Protein AF-A0A679KBJ7-F1 (afdb_monomer_lite)

Radius of gyration: 19.9 Å; chains: 1; bounding box: 66×48×36 Å

Secondary structure (DSSP, 8-state):
----PPPPPP-------------SHHHHHHHHHHHHHH-GGGHHHHHHHHHHHHHHHS--SS-HHHHHHHHHHHHHTTTT---TTGGG--HHHHHHT-----TTTS-HHHHHHHHHHHHHHHS------TTT---

Sequence (135 aa):
MKLVIRKREPGVPLPVVEELVEAPQSALDEKVRREIASNPEVLVPWFLIASYVRQVHSLWLVSAALYDELAAALTVQWDIVEHRYKNLISLEDLRERGLRLTAREYPGVIRSAAQMLVKLHLGIKIEIDWRLARG

Foldseek 3Di:
DDDDDDDDDDDDPDPPPVPPPPPDQPVVLVVVVVVCVVPVLVLQLVLLLQQLCCPQVVDGLHDPVSLLVSLVSCLVCVVPHDDPCNVQDDNVCSVVSHGPDQNVRRDPVSVVVSQVSCCVRVVDGDDHPVVVSPD

Structure (mmCIF, N/CA/C/O backbone):
data_AF-A0A679KBJ7-F1
#
_entry.id   AF-A0A679KBJ7-F1
#
loop_
_atom_site.group_PDB
_atom_site.id
_atom_site.type_symbol
_atom_site.label_atom_id
_atom_site.label_alt_id
_atom_site.label_comp_id
_atom_site.label_asym_id
_atom_site.label_entity_id
_atom_site.label_seq_id
_atom_site.pdbx_PDB_ins_code
_atom_site.Cartn_x
_atom_site.Cartn_y
_atom_site.Cartn_z
_atom_site.occupancy
_atom_site.B_iso_or_equiv
_atom_site.auth_seq_id
_atom_site.auth_comp_id
_atom_site.auth_asym_id
_atom_site.auth_atom_id
_atom_site.pdbx_PDB_model_num
ATOM 1 N N . MET A 1 1 ? 54.739 27.216 -20.728 1.00 43.28 1 MET A N 1
ATOM 2 C CA . MET A 1 1 ? 53.404 26.623 -20.489 1.00 43.28 1 MET A CA 1
ATOM 3 C C . MET A 1 1 ? 53.611 25.138 -20.197 1.00 43.28 1 MET A C 1
ATOM 5 O O . MET A 1 1 ? 54.146 24.452 -21.055 1.00 43.28 1 MET A O 1
ATOM 9 N N . LYS A 1 2 ? 53.373 24.671 -18.961 1.00 33.62 2 LYS A N 1
ATOM 10 C CA . LYS A 1 2 ? 53.664 23.286 -18.531 1.00 33.62 2 LYS A CA 1
ATOM 11 C C . LYS A 1 2 ? 52.428 22.407 -18.736 1.00 33.62 2 LYS A C 1
ATOM 13 O O . LYS A 1 2 ? 51.383 22.709 -18.170 1.00 33.62 2 LYS A O 1
ATOM 18 N N . LEU A 1 3 ? 52.564 21.329 -19.505 1.00 32.59 3 LEU A N 1
ATOM 19 C CA . LEU A 1 3 ? 51.547 20.286 -19.632 1.00 32.59 3 LEU A CA 1
ATOM 20 C C . LEU A 1 3 ? 51.791 19.239 -18.534 1.00 32.59 3 LEU A C 1
ATOM 22 O O . LEU A 1 3 ? 52.868 18.650 -18.479 1.00 32.59 3 LEU A O 1
ATOM 26 N N . VAL A 1 4 ? 50.818 19.022 -17.649 1.00 41.84 4 VAL A N 1
ATOM 27 C CA . VAL A 1 4 ? 50.859 17.951 -16.641 1.00 41.84 4 VAL A CA 1
ATOM 28 C C . VAL A 1 4 ? 49.813 16.914 -17.030 1.00 41.84 4 VAL A C 1
ATOM 30 O O . VAL A 1 4 ? 48.618 17.171 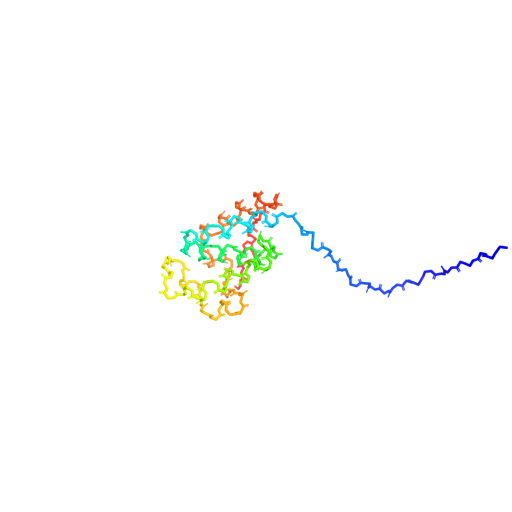-16.925 1.00 41.84 4 VAL A O 1
ATOM 33 N N . ILE A 1 5 ? 50.261 15.746 -17.488 1.00 46.91 5 ILE A N 1
ATOM 34 C CA . ILE A 1 5 ? 49.396 14.601 -17.790 1.00 46.91 5 ILE A CA 1
ATOM 35 C C . ILE A 1 5 ? 49.326 13.738 -16.528 1.00 46.91 5 ILE A C 1
ATOM 37 O O . ILE A 1 5 ? 50.348 13.221 -16.077 1.00 46.91 5 ILE A O 1
ATOM 41 N N . ARG A 1 6 ? 48.134 13.583 -15.939 1.00 41.72 6 ARG A N 1
ATOM 42 C CA . ARG A 1 6 ? 47.903 12.641 -14.833 1.00 41.72 6 ARG A CA 1
ATOM 43 C C . ARG A 1 6 ? 47.386 11.312 -15.387 1.00 41.72 6 ARG A C 1
ATOM 45 O O . ARG A 1 6 ? 46.404 11.280 -16.122 1.00 41.72 6 ARG A O 1
ATOM 52 N N . LYS A 1 7 ? 48.069 10.223 -15.033 1.00 41.62 7 LYS A N 1
ATOM 53 C CA . LYS A 1 7 ? 47.693 8.835 -15.335 1.00 41.62 7 LYS A CA 1
ATOM 54 C C . LYS A 1 7 ? 46.425 8.474 -14.542 1.00 41.62 7 LYS A C 1
ATOM 56 O O . LYS A 1 7 ? 46.370 8.741 -13.347 1.00 41.62 7 LYS A O 1
ATOM 61 N N . ARG A 1 8 ? 45.410 7.900 -15.198 1.00 37.56 8 ARG A N 1
ATOM 62 C CA . ARG A 1 8 ? 44.176 7.400 -14.560 1.00 37.56 8 ARG A CA 1
ATOM 63 C C . ARG A 1 8 ? 44.491 6.056 -13.893 1.00 37.56 8 ARG A C 1
ATOM 65 O O . ARG A 1 8 ? 44.927 5.136 -14.582 1.00 37.56 8 ARG A O 1
ATOM 72 N N . GLU A 1 9 ? 44.321 5.950 -12.580 1.00 44.03 9 GLU A N 1
ATOM 73 C CA . GLU A 1 9 ? 44.421 4.668 -11.870 1.00 44.03 9 GLU A CA 1
ATOM 74 C C . GLU A 1 9 ? 43.174 3.811 -12.164 1.00 44.03 9 GLU A C 1
ATOM 76 O O . GLU A 1 9 ? 42.059 4.343 -12.137 1.00 44.03 9 GLU A O 1
ATOM 81 N N . PRO A 1 10 ? 43.317 2.512 -12.488 1.00 47.34 10 PRO A N 1
ATOM 82 C CA . PRO A 1 10 ? 42.187 1.608 -12.636 1.00 47.34 10 PRO A CA 1
ATOM 83 C C . PRO A 1 10 ? 41.819 1.001 -11.273 1.00 47.34 10 PRO A C 1
ATOM 85 O O . PRO A 1 10 ? 42.693 0.513 -10.563 1.00 47.34 10 PRO A O 1
ATOM 88 N N . GLY A 1 11 ? 40.526 0.955 -10.940 1.00 55.06 11 GLY A N 1
ATOM 89 C CA . GLY A 1 11 ? 40.026 -0.030 -9.971 1.00 55.06 11 GLY A CA 1
ATOM 90 C C . GLY A 1 11 ? 39.634 0.451 -8.574 1.00 55.06 11 GLY A C 1
ATOM 91 O O . GLY A 1 11 ? 39.816 -0.299 -7.622 1.00 55.06 11 GLY A O 1
ATOM 92 N N . VAL A 1 12 ? 39.003 1.617 -8.433 1.00 43.47 12 VAL A N 1
ATOM 93 C CA . VAL A 1 12 ? 38.069 1.807 -7.310 1.00 43.47 12 VAL A CA 1
ATOM 94 C C . VAL A 1 12 ? 36.662 1.754 -7.894 1.00 43.47 12 VAL A C 1
ATOM 96 O O . VAL A 1 12 ? 36.319 2.643 -8.678 1.00 43.47 12 VAL A O 1
ATOM 99 N N . PRO A 1 13 ? 35.842 0.732 -7.580 1.00 44.97 13 PRO A N 1
ATOM 100 C CA . PRO A 1 13 ? 34.416 0.838 -7.812 1.00 44.97 13 PRO A CA 1
ATOM 101 C C . PRO A 1 13 ? 33.941 1.993 -6.935 1.00 44.97 13 PRO A C 1
ATOM 103 O O . PRO A 1 13 ? 33.876 1.882 -5.711 1.00 44.97 13 PRO A O 1
ATOM 106 N N . LEU A 1 14 ? 33.661 3.133 -7.560 1.00 44.44 14 LEU A N 1
ATOM 107 C CA . LEU A 1 14 ? 32.736 4.079 -6.961 1.00 44.44 14 LEU A CA 1
ATOM 108 C C . LEU A 1 14 ? 31.439 3.290 -6.741 1.00 44.44 14 LEU A C 1
ATOM 110 O O . LEU A 1 14 ? 31.057 2.546 -7.654 1.00 44.44 14 LEU A O 1
ATOM 114 N N . PRO A 1 15 ? 30.779 3.382 -5.572 1.00 43.53 15 PRO A N 1
ATOM 115 C CA . PRO A 1 15 ? 29.435 2.847 -5.470 1.00 43.53 15 PRO A CA 1
ATOM 116 C C . PRO A 1 15 ? 28.649 3.463 -6.622 1.00 43.53 15 PRO A C 1
ATOM 118 O O . PRO A 1 15 ? 28.651 4.684 -6.803 1.00 43.53 15 PRO A O 1
ATOM 121 N N . VAL A 1 16 ? 28.062 2.599 -7.448 1.00 44.28 16 VAL A N 1
ATOM 122 C CA . VAL A 1 16 ? 27.026 2.995 -8.389 1.00 44.28 16 VAL A CA 1
ATOM 123 C C . VAL A 1 16 ? 25.904 3.496 -7.495 1.00 44.28 16 VAL A C 1
ATOM 125 O O . VAL A 1 16 ? 25.080 2.723 -7.018 1.00 44.28 16 VAL A O 1
ATOM 128 N N . VAL A 1 17 ? 25.933 4.786 -7.169 1.00 46.62 17 VAL A N 1
ATOM 129 C CA . VAL A 1 17 ? 24.723 5.482 -6.767 1.00 46.62 17 VAL A CA 1
ATOM 130 C C . VAL A 1 17 ? 23.969 5.589 -8.076 1.00 46.62 17 VAL A C 1
ATOM 132 O O . VAL A 1 17 ? 24.165 6.510 -8.863 1.00 46.62 17 VAL A O 1
ATOM 135 N N . GLU A 1 18 ? 23.257 4.511 -8.385 1.00 43.59 18 GLU A N 1
ATOM 136 C CA . GLU A 1 18 ? 22.219 4.500 -9.391 1.00 43.59 18 GLU A CA 1
ATOM 137 C C . GLU A 1 18 ? 21.278 5.605 -8.925 1.00 43.59 18 GLU A C 1
ATOM 139 O O . GLU A 1 18 ? 20.619 5.468 -7.894 1.00 43.59 18 GLU A O 1
ATOM 144 N N . GLU A 1 19 ? 21.365 6.773 -9.566 1.00 44.22 19 GLU A N 1
ATOM 145 C CA . GLU A 1 19 ? 20.413 7.852 -9.357 1.00 44.22 19 GLU A CA 1
ATOM 146 C C . GLU A 1 19 ? 19.033 7.217 -9.501 1.00 44.22 19 GLU A C 1
ATOM 148 O O . GLU A 1 19 ? 18.619 6.838 -10.597 1.00 44.22 19 GLU A O 1
ATOM 153 N N . LEU A 1 20 ? 18.344 7.042 -8.372 1.00 47.44 20 LEU A N 1
ATOM 154 C CA . LEU A 1 20 ? 16.916 6.798 -8.357 1.00 47.44 20 LEU A CA 1
ATOM 155 C C . LEU A 1 20 ? 16.326 8.010 -9.067 1.00 47.44 20 LEU A C 1
ATOM 157 O O . LEU A 1 20 ? 16.271 9.100 -8.504 1.00 47.44 20 LEU A O 1
ATOM 161 N N . VAL A 1 21 ? 16.010 7.844 -10.348 1.00 43.94 21 VAL A N 1
ATOM 162 C CA . VAL A 1 21 ? 15.435 8.891 -11.184 1.00 43.94 21 VAL A CA 1
ATOM 163 C C . VAL A 1 21 ? 14.071 9.235 -10.585 1.00 43.94 21 VAL A C 1
ATOM 165 O O . VAL A 1 21 ? 13.064 8.588 -10.873 1.00 43.94 21 VAL A O 1
ATOM 168 N N . GLU A 1 22 ? 14.032 10.216 -9.686 1.00 50.22 22 GLU A N 1
ATOM 169 C CA . GLU A 1 22 ? 12.806 10.672 -9.035 1.00 50.22 22 GLU A CA 1
ATOM 170 C C . GLU A 1 22 ? 11.973 11.530 -10.002 1.00 50.22 22 GLU A C 1
ATOM 172 O O . GLU A 1 22 ? 12.029 12.755 -9.975 1.00 50.22 22 GLU A O 1
ATOM 177 N N . ALA A 1 23 ? 11.198 10.871 -10.875 1.00 47.50 23 ALA A N 1
ATOM 178 C CA . ALA A 1 23 ? 9.863 11.290 -11.348 1.00 47.50 23 ALA A CA 1
ATOM 179 C C . ALA A 1 23 ? 9.292 10.227 -12.313 1.00 47.50 23 ALA A C 1
ATOM 181 O O . ALA A 1 23 ? 9.815 10.063 -13.417 1.00 47.50 23 ALA A O 1
ATOM 182 N N . PRO A 1 24 ? 8.247 9.471 -11.905 1.00 53.69 24 PRO A N 1
ATOM 183 C CA . PRO A 1 24 ? 6.847 9.922 -11.999 1.00 53.69 24 PRO A CA 1
ATOM 184 C C . PRO A 1 24 ? 5.992 9.578 -10.755 1.00 53.69 24 PRO A C 1
ATOM 186 O O . PRO A 1 24 ? 4.765 9.510 -10.829 1.00 53.69 24 PRO A O 1
ATOM 189 N N . GLN A 1 25 ? 6.627 9.353 -9.601 1.00 58.47 25 GLN A N 1
ATOM 190 C CA . GLN A 1 25 ? 5.945 8.984 -8.352 1.00 58.47 25 GLN A CA 1
ATOM 191 C C . GLN A 1 25 ? 5.180 10.161 -7.724 1.00 58.47 25 GLN A C 1
ATOM 193 O O . GLN A 1 25 ? 4.089 9.957 -7.217 1.00 58.47 25 GLN A O 1
ATOM 198 N N . SER A 1 26 ? 5.648 11.409 -7.845 1.00 69.69 26 SER A N 1
ATOM 199 C CA . SER A 1 26 ? 5.042 12.560 -7.146 1.00 69.69 26 SER A CA 1
ATOM 200 C C . SER A 1 26 ? 3.573 12.835 -7.505 1.00 69.69 26 SER A C 1
ATOM 202 O O . SER A 1 26 ? 2.780 13.188 -6.633 1.00 69.69 26 SER A O 1
ATOM 204 N N . ALA A 1 27 ? 3.174 12.639 -8.767 1.00 84.81 27 ALA A N 1
ATOM 205 C CA . ALA A 1 27 ? 1.789 12.845 -9.199 1.00 84.81 27 ALA A CA 1
ATOM 206 C C . ALA A 1 27 ? 0.850 11.718 -8.737 1.00 84.81 27 ALA A C 1
ATOM 208 O O . ALA A 1 27 ? -0.302 11.982 -8.378 1.00 84.81 27 ALA A O 1
ATOM 209 N N . LEU A 1 28 ? 1.332 10.468 -8.743 1.00 92.56 28 LEU A N 1
ATOM 210 C CA . LEU A 1 28 ? 0.594 9.349 -8.160 1.00 92.56 28 LEU A CA 1
ATOM 211 C C . LEU A 1 28 ? 0.507 9.525 -6.647 1.00 92.56 28 LEU A C 1
ATOM 213 O O . LEU A 1 28 ? -0.578 9.395 -6.095 1.00 92.56 28 LEU A O 1
ATOM 217 N N . ASP A 1 29 ? 1.605 9.898 -6.001 1.00 95.19 29 ASP A N 1
ATOM 218 C CA . ASP A 1 29 ? 1.651 10.075 -4.563 1.00 95.19 29 ASP A CA 1
ATOM 219 C C . ASP A 1 29 ? 0.639 11.121 -4.091 1.00 95.19 29 ASP A C 1
ATOM 221 O O . ASP A 1 29 ? -0.133 10.877 -3.168 1.00 95.19 29 ASP A O 1
ATOM 225 N N . GLU A 1 30 ? 0.572 12.266 -4.772 1.00 94.19 30 GLU A N 1
ATOM 226 C CA . GLU A 1 30 ? -0.429 13.298 -4.495 1.00 94.19 30 GLU A CA 1
ATOM 227 C C . GLU A 1 30 ? -1.862 12.782 -4.694 1.00 94.19 30 GLU A C 1
ATOM 229 O O . GLU A 1 30 ? -2.763 13.065 -3.903 1.00 94.19 30 GLU A O 1
ATOM 234 N N . LYS A 1 31 ? -2.098 11.978 -5.737 1.00 94.75 31 LYS A N 1
ATOM 235 C CA . LYS A 1 31 ? -3.403 11.344 -5.944 1.00 94.75 31 LYS A CA 1
ATOM 236 C C . LYS A 1 31 ? -3.752 10.400 -4.789 1.00 94.75 31 LYS A C 1
ATOM 238 O O . LYS A 1 31 ? -4.865 10.494 -4.278 1.00 94.75 31 LYS A O 1
ATOM 243 N N . VAL A 1 32 ? -2.818 9.550 -4.363 1.00 96.19 32 VAL A N 1
ATOM 244 C CA . VAL A 1 32 ? -3.012 8.631 -3.233 1.00 96.19 32 VAL A CA 1
ATOM 245 C C . VAL A 1 32 ? -3.314 9.414 -1.959 1.00 96.19 32 VAL A C 1
ATOM 247 O O . VAL A 1 32 ? -4.284 9.090 -1.280 1.00 96.19 32 VAL A O 1
ATOM 250 N N . ARG A 1 33 ? -2.563 10.486 -1.670 1.00 95.44 33 ARG A N 1
ATOM 251 C CA . ARG A 1 33 ? -2.804 11.359 -0.507 1.00 95.44 33 ARG A CA 1
ATOM 252 C C . ARG A 1 33 ? -4.217 11.939 -0.490 1.00 95.44 33 ARG A C 1
ATOM 254 O O . ARG A 1 33 ? -4.869 11.948 0.553 1.00 95.44 33 ARG A O 1
ATOM 261 N N . ARG A 1 34 ? -4.727 12.376 -1.643 1.00 96.00 34 ARG A N 1
ATOM 262 C CA . ARG A 1 34 ? -6.113 12.861 -1.749 1.00 96.00 34 ARG A CA 1
ATOM 263 C C . ARG A 1 34 ? -7.139 11.756 -1.521 1.00 96.00 34 ARG A C 1
ATOM 265 O O . ARG A 1 34 ? -8.137 11.990 -0.847 1.00 96.00 34 ARG A O 1
ATOM 272 N N . GLU A 1 35 ? -6.896 10.560 -2.053 1.00 95.62 35 GLU A N 1
ATOM 273 C CA . GLU A 1 35 ? -7.800 9.421 -1.871 1.00 95.62 35 GLU A CA 1
ATOM 274 C C . GLU A 1 35 ? -7.875 8.994 -0.401 1.00 95.62 35 GLU A C 1
ATOM 276 O O . GLU A 1 35 ? -8.980 8.916 0.139 1.00 95.62 35 GLU A O 1
ATOM 281 N N . ILE A 1 36 ? -6.731 8.810 0.272 1.00 94.69 36 ILE A N 1
ATOM 282 C CA . ILE A 1 36 ? -6.692 8.416 1.692 1.00 94.69 36 ILE A CA 1
ATOM 283 C C . ILE A 1 36 ? -7.320 9.473 2.606 1.00 94.69 36 ILE A C 1
ATOM 285 O O . ILE A 1 36 ? -7.949 9.117 3.598 1.00 94.69 36 ILE A O 1
ATOM 289 N N . ALA A 1 37 ? -7.201 10.762 2.263 1.00 93.31 37 ALA A N 1
ATOM 290 C CA . ALA A 1 37 ? -7.840 11.841 3.013 1.00 93.31 37 ALA A CA 1
ATOM 291 C C . ALA A 1 37 ? -9.372 11.820 2.868 1.00 93.31 37 ALA A C 1
ATOM 293 O O . ALA A 1 37 ? -10.082 12.228 3.784 1.00 93.31 37 ALA A O 1
ATOM 294 N N . SER A 1 38 ? -9.884 11.346 1.727 1.00 94.81 38 SER A N 1
ATOM 295 C CA . SER A 1 38 ? -11.325 11.255 1.457 1.00 94.81 38 SER A CA 1
ATOM 296 C C . SER A 1 38 ? -11.974 9.964 1.964 1.00 94.81 38 SER A C 1
ATOM 298 O O . SER A 1 38 ? -13.142 9.982 2.345 1.00 94.81 38 SER A O 1
ATOM 300 N N . ASN A 1 39 ? -11.236 8.849 1.967 1.00 94.25 39 ASN A N 1
ATOM 301 C CA . ASN A 1 39 ? -11.719 7.551 2.423 1.00 94.25 39 ASN A CA 1
ATOM 302 C C . ASN A 1 39 ? -10.586 6.745 3.090 1.00 94.25 39 ASN A C 1
ATOM 304 O O . ASN A 1 39 ? -9.783 6.131 2.387 1.00 94.25 39 ASN A O 1
ATOM 308 N N . PRO A 1 40 ? -10.550 6.658 4.429 1.00 92.38 40 PRO A N 1
ATOM 309 C CA . PRO A 1 40 ? -9.565 5.857 5.151 1.00 92.38 40 PRO A CA 1
ATOM 310 C C . PRO A 1 40 ? -9.516 4.372 4.777 1.00 92.38 40 PRO A C 1
ATOM 312 O O . PRO A 1 40 ? -8.456 3.757 4.880 1.00 92.38 40 PRO A O 1
ATOM 315 N N . GLU A 1 41 ? -10.619 3.774 4.313 1.00 94.25 41 GLU A N 1
ATOM 316 C CA . GLU A 1 41 ? -10.647 2.350 3.947 1.00 94.25 41 GLU A CA 1
ATOM 317 C C . GLU A 1 41 ? -9.694 2.022 2.794 1.00 94.25 41 GLU A C 1
ATOM 319 O O . GLU A 1 41 ? -9.219 0.888 2.690 1.00 94.25 41 GLU A O 1
ATOM 324 N N . VAL A 1 42 ? -9.350 3.015 1.961 1.00 96.00 42 VAL A N 1
ATOM 325 C CA . VAL A 1 42 ? -8.403 2.833 0.852 1.00 96.00 42 VAL A CA 1
ATOM 326 C C . VAL A 1 42 ? -6.953 2.676 1.322 1.00 96.00 42 VAL A C 1
ATOM 328 O O . VAL A 1 42 ? -6.114 2.240 0.535 1.00 96.00 42 VAL A O 1
ATOM 331 N N . LEU A 1 43 ? -6.645 2.936 2.600 1.00 96.94 43 LEU A N 1
ATOM 332 C CA . LEU A 1 43 ? -5.317 2.687 3.175 1.00 96.94 43 LEU A CA 1
ATOM 333 C C . LEU A 1 43 ? -4.903 1.221 3.040 1.00 96.94 43 LEU A C 1
ATOM 335 O O . LEU A 1 43 ? -3.767 0.930 2.670 1.00 96.94 43 LEU A O 1
ATOM 339 N N . VAL A 1 44 ? -5.828 0.291 3.297 1.00 98.12 44 VAL A N 1
ATOM 340 C CA . VAL A 1 44 ? -5.554 -1.151 3.229 1.00 98.12 44 VAL A CA 1
ATOM 341 C C . VAL A 1 44 ? -5.168 -1.590 1.813 1.00 98.12 44 VAL A C 1
ATOM 343 O O . VAL A 1 44 ? -4.086 -2.160 1.656 1.00 98.12 44 VAL A O 1
ATOM 346 N N . PRO A 1 45 ? -5.973 -1.348 0.757 1.00 97.94 45 PRO A N 1
ATOM 347 C CA . PRO A 1 45 ? -5.572 -1.720 -0.592 1.00 97.94 45 PRO A CA 1
ATOM 348 C C . PRO A 1 45 ? -4.317 -0.973 -1.063 1.00 97.94 45 PRO A C 1
ATOM 350 O O . PRO A 1 45 ? -3.472 -1.617 -1.679 1.00 97.94 45 PRO A O 1
ATOM 353 N N . TRP A 1 46 ? -4.130 0.316 -0.746 1.00 97.88 46 TRP A N 1
ATOM 354 C CA . TRP A 1 46 ? -2.908 1.036 -1.135 1.00 97.88 46 TRP A CA 1
ATOM 355 C C . TRP A 1 46 ? -1.650 0.445 -0.498 1.00 97.88 46 TRP A C 1
ATOM 357 O O . TRP A 1 46 ? -0.669 0.196 -1.203 1.00 97.88 46 TRP A O 1
ATOM 367 N N . PHE A 1 47 ? -1.691 0.139 0.801 1.00 97.94 47 PHE A N 1
ATOM 368 C CA . PHE A 1 47 ? -0.563 -0.481 1.491 1.00 97.94 47 PHE A CA 1
ATOM 369 C C . PHE A 1 47 ? -0.253 -1.883 0.943 1.00 97.94 47 PHE A C 1
ATOM 371 O O . PHE A 1 47 ? 0.912 -2.203 0.696 1.00 97.94 47 PHE A O 1
ATOM 378 N N . LEU A 1 48 ? -1.280 -2.701 0.670 1.00 98.38 48 LEU A N 1
ATOM 379 C CA . LEU A 1 48 ? -1.116 -4.032 0.069 1.00 98.38 48 LEU A CA 1
ATOM 380 C C . LEU A 1 48 ? -0.553 -3.961 -1.360 1.00 98.38 48 LEU A C 1
ATOM 382 O O . LEU A 1 48 ? 0.332 -4.742 -1.705 1.00 98.38 48 LEU A O 1
ATOM 386 N N . ILE A 1 49 ? -1.040 -3.035 -2.193 1.00 97.75 49 ILE A N 1
ATOM 387 C CA . ILE A 1 49 ? -0.558 -2.845 -3.569 1.00 97.75 49 ILE A CA 1
ATOM 388 C C . ILE A 1 49 ? 0.914 -2.426 -3.561 1.00 97.75 49 ILE A C 1
ATOM 390 O O . ILE A 1 49 ? 1.730 -3.048 -4.243 1.00 97.75 49 ILE A O 1
ATOM 394 N N . ALA A 1 50 ? 1.267 -1.401 -2.781 1.00 97.06 50 ALA A N 1
ATOM 395 C CA . ALA A 1 50 ? 2.637 -0.904 -2.718 1.00 97.06 50 ALA A CA 1
ATOM 396 C C . ALA A 1 50 ? 3.597 -1.968 -2.157 1.00 97.06 50 ALA A C 1
ATOM 398 O O . ALA A 1 50 ? 4.672 -2.191 -2.718 1.00 97.06 50 ALA A O 1
ATOM 399 N N . SER A 1 51 ? 3.171 -2.693 -1.118 1.00 96.75 51 SER A N 1
ATOM 400 C CA . SER A 1 51 ? 3.922 -3.814 -0.543 1.00 96.75 51 SER A CA 1
ATOM 401 C C . SER A 1 51 ? 4.162 -4.932 -1.551 1.00 96.75 51 SER A C 1
ATOM 403 O O . SER A 1 51 ? 5.290 -5.407 -1.673 1.00 96.75 51 SER A O 1
ATOM 405 N N . TYR A 1 52 ? 3.133 -5.318 -2.310 1.00 95.94 52 TYR A N 1
ATOM 406 C CA . TYR A 1 52 ? 3.239 -6.347 -3.339 1.00 95.94 52 TYR A CA 1
ATOM 407 C C . TYR A 1 52 ? 4.257 -5.963 -4.418 1.00 95.94 52 TYR A C 1
ATOM 409 O O . TYR A 1 52 ? 5.142 -6.755 -4.735 1.00 95.94 52 TYR A O 1
ATOM 417 N N . VAL A 1 53 ? 4.172 -4.743 -4.959 1.00 94.44 53 VAL A N 1
ATOM 418 C CA . VAL A 1 53 ? 5.104 -4.276 -6.000 1.00 94.44 53 VAL A CA 1
ATOM 419 C C . VAL A 1 53 ? 6.542 -4.243 -5.473 1.00 94.44 53 VAL A C 1
ATOM 421 O O . VAL A 1 53 ? 7.450 -4.741 -6.138 1.00 94.44 53 VAL A O 1
ATOM 424 N N . ARG A 1 54 ? 6.744 -3.748 -4.247 1.00 93.12 54 ARG A N 1
ATOM 425 C CA . ARG A 1 54 ? 8.074 -3.645 -3.635 1.00 93.12 54 ARG A CA 1
ATOM 426 C C . ARG A 1 54 ? 8.697 -4.993 -3.317 1.00 93.12 54 ARG A C 1
ATOM 428 O O . ARG A 1 54 ? 9.855 -5.225 -3.639 1.00 93.12 54 ARG A O 1
ATOM 435 N N . GLN A 1 55 ? 7.950 -5.876 -2.670 1.00 90.25 55 GLN A N 1
ATOM 436 C CA . GLN A 1 55 ? 8.509 -7.108 -2.116 1.00 90.25 55 GLN A CA 1
ATOM 437 C C . GLN A 1 55 ? 8.580 -8.226 -3.154 1.00 90.25 55 GLN A C 1
ATOM 439 O O . GLN A 1 55 ? 9.534 -8.994 -3.156 1.00 90.25 55 GLN A O 1
ATOM 444 N N . VAL A 1 56 ? 7.584 -8.315 -4.042 1.00 91.94 56 VAL A N 1
ATOM 445 C CA . VAL A 1 56 ? 7.512 -9.396 -5.036 1.00 91.94 56 VAL A CA 1
ATOM 446 C C . VAL A 1 56 ? 8.280 -9.049 -6.305 1.00 91.94 56 VAL A C 1
ATOM 448 O O . VAL A 1 56 ? 8.848 -9.944 -6.924 1.00 91.94 56 VAL A O 1
ATOM 451 N N . HIS A 1 57 ? 8.303 -7.773 -6.697 1.00 88.44 57 HIS A N 1
ATOM 452 C CA . HIS A 1 57 ? 8.893 -7.347 -7.972 1.00 88.44 57 HIS A CA 1
ATOM 453 C C . HIS A 1 57 ? 10.125 -6.458 -7.815 1.00 88.44 57 HIS A C 1
ATOM 455 O O . HIS A 1 57 ? 10.704 -6.073 -8.823 1.00 88.44 57 HIS A O 1
ATOM 461 N N . SER A 1 58 ? 10.534 -6.129 -6.584 1.00 90.75 58 SER A N 1
ATOM 462 C CA . SER A 1 58 ? 11.671 -5.235 -6.314 1.00 90.75 58 SER A CA 1
ATOM 463 C C . SER A 1 58 ? 11.535 -3.860 -6.991 1.00 90.75 58 SER A C 1
ATOM 465 O O . SER A 1 58 ? 12.522 -3.268 -7.416 1.00 90.75 58 SER A O 1
ATOM 467 N N . LEU A 1 59 ? 10.301 -3.345 -7.088 1.00 90.94 59 LEU A N 1
ATOM 468 C CA . LEU A 1 59 ? 9.963 -2.070 -7.734 1.00 90.94 59 LEU A CA 1
ATOM 469 C C . LEU A 1 59 ? 9.274 -1.104 -6.763 1.00 90.94 59 LEU A C 1
ATOM 471 O O . LEU A 1 59 ? 8.600 -1.519 -5.826 1.00 90.94 59 LEU A O 1
ATOM 475 N N . TRP A 1 60 ? 9.348 0.197 -7.035 1.00 92.19 60 TRP A N 1
ATOM 476 C CA . TRP A 1 60 ? 8.650 1.221 -6.251 1.00 92.19 60 TRP A CA 1
ATOM 477 C C . TRP A 1 60 ? 7.532 1.868 -7.072 1.00 92.19 60 TRP A C 1
ATOM 479 O O . TRP A 1 60 ? 7.796 2.634 -7.998 1.00 92.19 60 TRP A O 1
ATOM 489 N N . LEU A 1 61 ? 6.274 1.548 -6.742 1.00 93.75 61 LEU A N 1
ATOM 490 C CA . LEU A 1 61 ? 5.101 2.171 -7.375 1.00 93.75 61 LEU A CA 1
ATOM 491 C C . LEU A 1 61 ? 4.842 3.587 -6.840 1.00 93.75 61 LEU A C 1
ATOM 493 O O . LEU A 1 61 ? 4.519 4.483 -7.612 1.00 93.75 61 LEU A O 1
ATOM 497 N N . VAL A 1 62 ? 4.979 3.756 -5.528 1.00 94.38 62 VAL A N 1
ATOM 498 C CA . VAL A 1 62 ? 4.896 5.032 -4.804 1.00 94.38 62 VAL A CA 1
ATOM 499 C C . VAL A 1 62 ? 6.263 5.352 -4.213 1.00 94.38 62 VAL A C 1
ATOM 501 O O . VAL A 1 62 ? 7.091 4.442 -4.079 1.00 94.38 62 VAL A O 1
ATOM 504 N N . SER A 1 63 ? 6.510 6.611 -3.847 1.00 93.19 63 SER A N 1
ATOM 505 C CA . SER A 1 63 ? 7.764 6.955 -3.167 1.00 93.19 63 SER A CA 1
ATOM 506 C C . SER A 1 63 ? 7.901 6.234 -1.822 1.00 93.19 63 SER A C 1
ATOM 508 O O . SER A 1 63 ? 6.914 5.851 -1.184 1.00 93.19 63 SER A O 1
ATOM 510 N N . ALA A 1 64 ? 9.143 6.089 -1.356 1.00 92.12 64 ALA A N 1
ATOM 511 C CA . ALA A 1 64 ? 9.418 5.556 -0.025 1.00 92.12 64 ALA A CA 1
ATOM 512 C C . ALA A 1 64 ? 8.748 6.394 1.079 1.00 92.12 64 ALA A C 1
ATOM 514 O O . ALA A 1 64 ? 8.204 5.833 2.026 1.00 92.12 64 ALA A O 1
ATOM 515 N N . ALA A 1 65 ? 8.717 7.722 0.917 1.00 92.94 65 ALA A N 1
ATOM 516 C CA . ALA A 1 65 ? 8.048 8.626 1.847 1.00 92.94 65 ALA A CA 1
ATOM 517 C C . ALA A 1 65 ? 6.538 8.354 1.928 1.00 92.94 65 ALA A C 1
ATOM 519 O O . ALA A 1 65 ? 6.012 8.175 3.024 1.00 92.94 65 ALA A O 1
ATOM 520 N N . LEU A 1 66 ? 5.843 8.237 0.788 1.00 95.38 66 LEU A N 1
ATOM 521 C CA . LEU A 1 66 ? 4.415 7.915 0.807 1.00 95.38 66 LEU A CA 1
ATOM 522 C C . LEU A 1 66 ? 4.154 6.510 1.364 1.00 95.38 66 LEU A C 1
ATOM 524 O O . LEU A 1 66 ? 3.178 6.300 2.078 1.00 95.38 66 LEU A O 1
ATOM 528 N N . TYR A 1 67 ? 5.002 5.533 1.057 1.00 96.25 67 TYR A N 1
ATOM 529 C CA . TYR A 1 67 ? 4.852 4.190 1.613 1.00 96.25 67 TYR A CA 1
ATOM 530 C C . TYR A 1 67 ? 4.921 4.190 3.151 1.00 96.25 67 TYR A C 1
ATOM 532 O O . TYR A 1 67 ? 4.097 3.554 3.813 1.00 96.25 67 TYR A O 1
ATOM 540 N N . ASP A 1 68 ? 5.845 4.966 3.715 1.00 95.62 68 ASP A N 1
ATOM 541 C CA . ASP A 1 68 ? 5.951 5.188 5.156 1.00 95.62 68 ASP A CA 1
ATOM 542 C C . ASP A 1 68 ? 4.729 5.925 5.725 1.00 95.62 68 ASP A C 1
ATOM 544 O O . ASP A 1 68 ? 4.219 5.550 6.785 1.00 95.62 68 ASP A O 1
ATOM 548 N N . GLU A 1 69 ? 4.218 6.933 5.011 1.00 95.75 69 GLU A N 1
ATOM 549 C CA . GLU A 1 69 ? 2.982 7.640 5.368 1.00 95.75 69 GLU A CA 1
ATOM 550 C C . GLU A 1 69 ? 1.774 6.690 5.401 1.00 95.75 69 GLU A C 1
ATOM 552 O O . GLU A 1 69 ? 0.989 6.743 6.347 1.00 95.75 69 GLU A O 1
ATOM 557 N N . LEU A 1 70 ? 1.634 5.787 4.421 1.00 97.50 70 LEU A N 1
ATOM 558 C CA . LEU A 1 70 ? 0.563 4.783 4.386 1.00 97.50 70 LEU A CA 1
ATOM 559 C C . LEU A 1 70 ? 0.620 3.866 5.613 1.00 97.50 70 LEU A C 1
ATOM 561 O O . LEU A 1 70 ? -0.407 3.630 6.253 1.00 97.50 70 LEU A O 1
ATOM 565 N N . ALA A 1 71 ? 1.814 3.374 5.960 1.00 97.56 71 ALA A N 1
ATOM 566 C CA . ALA A 1 71 ? 2.008 2.515 7.125 1.00 97.56 71 ALA A CA 1
ATOM 567 C C . ALA A 1 71 ? 1.655 3.243 8.433 1.00 97.56 71 ALA A C 1
ATOM 569 O O . ALA A 1 71 ? 0.935 2.708 9.283 1.00 97.56 71 ALA A O 1
ATOM 570 N N . ALA A 1 72 ? 2.119 4.487 8.581 1.00 97.19 72 ALA A N 1
ATOM 571 C CA . ALA A 1 72 ? 1.840 5.314 9.749 1.00 97.19 72 ALA A CA 1
ATOM 572 C C . ALA A 1 72 ? 0.344 5.650 9.865 1.00 97.19 72 ALA A C 1
ATOM 574 O O . ALA A 1 72 ? -0.246 5.476 10.932 1.00 97.19 72 ALA A O 1
ATOM 575 N N . ALA A 1 73 ? -0.291 6.064 8.767 1.00 96.69 73 ALA A N 1
ATOM 576 C CA . ALA A 1 73 ? -1.711 6.396 8.733 1.00 96.69 73 ALA A CA 1
ATOM 577 C C . ALA A 1 73 ? -2.589 5.185 9.071 1.00 96.69 73 ALA A C 1
ATOM 579 O O . ALA A 1 73 ? -3.519 5.311 9.869 1.00 96.69 73 ALA A O 1
ATOM 580 N N . LEU A 1 74 ? -2.271 4.005 8.527 1.00 97.44 74 LEU A N 1
ATOM 581 C CA . LEU A 1 74 ? -2.996 2.772 8.835 1.00 97.44 74 LEU A CA 1
ATOM 582 C C . LEU A 1 74 ? -2.752 2.294 10.274 1.00 97.44 74 LEU A C 1
ATOM 584 O O . LEU A 1 74 ? -3.651 1.712 10.871 1.00 97.44 74 LEU A O 1
ATOM 588 N N . THR A 1 75 ? -1.584 2.582 10.857 1.00 97.75 75 THR A N 1
ATOM 589 C CA . THR A 1 75 ? -1.314 2.312 12.281 1.00 97.75 75 THR A CA 1
ATOM 590 C C . THR A 1 75 ? -2.193 3.178 13.178 1.00 97.75 75 THR A C 1
ATOM 592 O O . THR A 1 75 ? -2.814 2.670 14.107 1.00 97.75 75 THR A O 1
ATOM 595 N N . VAL A 1 76 ? -2.273 4.483 12.896 1.00 96.81 76 VAL A N 1
ATOM 596 C CA . VAL A 1 76 ? -3.093 5.428 13.673 1.00 96.81 76 VAL A CA 1
ATOM 597 C C . VAL A 1 76 ? -4.578 5.093 13.563 1.00 96.81 76 VAL A C 1
ATOM 599 O O . VAL A 1 76 ? -5.305 5.164 14.548 1.00 96.81 76 VAL A O 1
ATOM 602 N N . GLN A 1 77 ? -5.028 4.711 12.371 1.00 95.69 77 GLN A N 1
ATOM 603 C CA . GLN A 1 77 ? -6.436 4.426 12.093 1.00 95.69 77 GLN A CA 1
ATOM 604 C C . GLN A 1 77 ? -6.774 2.940 12.225 1.00 95.69 77 GLN A C 1
ATOM 606 O O . GLN A 1 77 ? -7.833 2.512 11.763 1.00 95.69 77 GLN A O 1
ATOM 611 N N . TRP A 1 78 ? -5.889 2.148 12.843 1.00 96.81 78 TRP A N 1
ATOM 612 C CA . TRP A 1 78 ? -6.007 0.697 12.851 1.00 96.81 78 TRP A CA 1
ATOM 613 C C . TRP A 1 78 ? -7.356 0.249 13.389 1.00 96.81 78 TRP A C 1
ATOM 615 O O . TRP A 1 78 ? -8.015 -0.534 12.731 1.00 96.81 78 TRP A O 1
ATOM 625 N N . ASP A 1 79 ? -7.830 0.777 14.511 1.00 95.81 79 ASP A N 1
ATOM 626 C CA . ASP A 1 79 ? -9.087 0.313 15.113 1.00 95.81 79 ASP A CA 1
ATOM 627 C C . ASP A 1 79 ? -10.351 0.835 14.405 1.00 95.81 79 ASP A C 1
ATOM 629 O O . ASP A 1 79 ? -11.445 0.350 14.675 1.00 95.81 79 ASP A O 1
ATOM 633 N N . ILE A 1 80 ? -10.209 1.787 13.477 1.00 94.50 80 ILE A N 1
ATOM 634 C CA . ILE A 1 80 ? -11.324 2.454 12.783 1.00 94.50 80 ILE A CA 1
ATOM 635 C C . ILE A 1 80 ? -11.507 1.907 11.366 1.00 94.50 80 ILE A C 1
ATOM 637 O O . ILE A 1 80 ? -12.629 1.784 10.887 1.00 94.50 80 ILE A O 1
ATOM 641 N N . VAL A 1 81 ? -10.411 1.589 10.672 1.00 95.50 81 VAL A N 1
ATOM 642 C CA . VAL A 1 81 ? -10.482 1.110 9.289 1.00 95.50 81 VAL A CA 1
ATOM 643 C C . VAL A 1 81 ? -11.097 -0.285 9.251 1.00 95.50 81 VAL A C 1
ATOM 645 O O . VAL A 1 81 ? -10.534 -1.246 9.787 1.00 95.50 81 VAL A O 1
ATOM 648 N N . GLU A 1 82 ? -12.214 -0.414 8.542 1.00 95.19 82 GLU A N 1
ATOM 649 C CA . GLU A 1 82 ? -12.849 -1.688 8.232 1.00 95.19 82 GLU A CA 1
ATOM 650 C C . GLU A 1 82 ? -12.595 -2.041 6.767 1.00 95.19 82 GLU A C 1
ATOM 652 O O . GLU A 1 82 ? -13.005 -1.348 5.845 1.00 95.19 82 GLU A O 1
ATOM 657 N N . HIS A 1 83 ? -11.866 -3.130 6.523 1.00 96.62 83 HIS A N 1
ATOM 658 C CA . HIS A 1 83 ? -11.642 -3.609 5.163 1.00 96.62 83 HIS A CA 1
ATOM 659 C C . HIS A 1 83 ? -11.437 -5.121 5.159 1.00 96.62 83 HIS A C 1
ATOM 661 O O . HIS A 1 83 ? -10.686 -5.666 5.967 1.00 96.62 83 HIS A O 1
ATOM 667 N N . ARG A 1 84 ? -12.039 -5.811 4.185 1.00 96.44 84 ARG A N 1
ATOM 668 C CA . ARG A 1 84 ? -12.033 -7.285 4.073 1.00 96.44 84 ARG A CA 1
ATO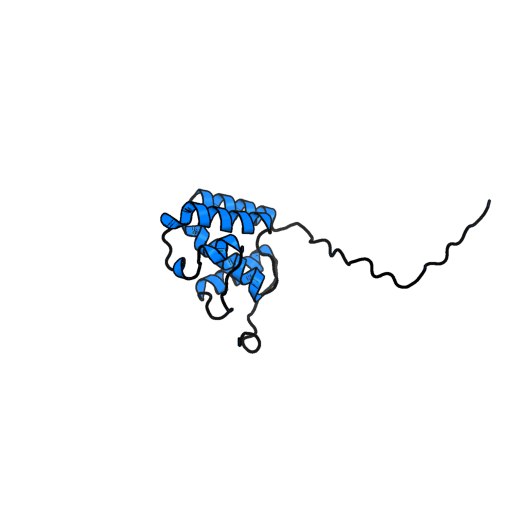M 669 C C . ARG A 1 84 ? -10.651 -7.944 3.962 1.00 96.44 84 ARG A C 1
ATOM 671 O O . ARG A 1 84 ? -10.562 -9.158 4.084 1.00 96.44 84 ARG A O 1
ATOM 678 N N . TYR A 1 85 ? -9.611 -7.169 3.652 1.00 97.06 85 TYR A N 1
ATOM 679 C CA . TYR A 1 85 ? -8.222 -7.640 3.541 1.00 97.06 85 TYR A CA 1
ATOM 680 C C . TYR A 1 85 ? -7.306 -7.084 4.635 1.00 97.06 85 TYR A C 1
ATOM 682 O O . TYR A 1 85 ? -6.104 -7.325 4.598 1.00 97.06 85 TYR A O 1
ATOM 690 N N . LYS A 1 86 ? -7.847 -6.339 5.607 1.00 96.81 86 LYS A N 1
ATOM 691 C CA . LYS A 1 86 ? -7.064 -5.806 6.730 1.00 96.81 86 LYS A CA 1
ATOM 692 C C . LYS A 1 86 ? -6.435 -6.922 7.563 1.00 96.81 86 LYS A C 1
ATOM 694 O O . LYS A 1 86 ? -5.348 -6.747 8.086 1.00 96.81 86 LYS A O 1
ATOM 699 N N . ASN A 1 87 ? -7.077 -8.088 7.620 1.00 96.31 87 ASN A N 1
ATOM 700 C CA . ASN A 1 87 ? -6.574 -9.286 8.293 1.00 96.31 87 ASN A CA 1
ATOM 701 C C . ASN A 1 87 ? -5.280 -9.867 7.687 1.00 96.31 87 ASN A C 1
ATOM 703 O O . ASN A 1 87 ? -4.703 -10.769 8.281 1.00 96.31 87 ASN A O 1
ATOM 707 N N . LEU A 1 88 ? -4.852 -9.400 6.509 1.00 97.62 88 LEU A N 1
ATOM 708 C CA . LEU A 1 88 ? -3.566 -9.763 5.900 1.00 97.62 88 LEU A CA 1
ATOM 709 C C . LEU A 1 88 ? -2.405 -8.887 6.389 1.00 97.62 88 LEU A C 1
ATOM 711 O O . LEU A 1 88 ? -1.274 -9.072 5.955 1.00 97.62 88 LEU A O 1
ATOM 715 N N . ILE A 1 89 ? -2.706 -7.899 7.227 1.00 97.69 89 ILE A N 1
ATOM 716 C CA . ILE A 1 89 ? -1.770 -6.928 7.774 1.00 97.69 89 ILE A CA 1
ATOM 717 C C . ILE A 1 89 ? -1.815 -7.087 9.294 1.00 97.69 89 ILE A C 1
ATOM 719 O O . ILE A 1 89 ? -2.889 -7.227 9.879 1.00 97.69 89 ILE A O 1
ATOM 723 N N . SER A 1 90 ? -0.665 -7.044 9.951 1.00 97.06 90 SER A N 1
ATOM 724 C CA . SER A 1 90 ? -0.571 -6.912 11.403 1.00 97.06 90 SER A CA 1
ATOM 725 C C . SER A 1 90 ? -0.033 -5.534 11.801 1.00 97.06 90 SER A C 1
ATOM 727 O O . SER A 1 90 ? 0.592 -4.828 11.012 1.00 97.06 90 SER A O 1
ATOM 729 N N . LEU A 1 91 ? -0.226 -5.137 13.062 1.00 96.81 91 LEU A N 1
ATOM 730 C CA . LEU A 1 91 ? 0.424 -3.930 13.591 1.00 96.81 91 LEU A CA 1
ATOM 731 C C . LEU A 1 91 ? 1.962 -4.042 13.588 1.00 96.81 91 LEU A C 1
ATOM 733 O O . LEU A 1 91 ? 2.645 -3.022 13.561 1.00 96.81 91 LEU A O 1
ATOM 737 N N . GLU A 1 92 ? 2.513 -5.259 13.636 1.00 96.94 92 GLU A N 1
ATOM 738 C CA . GLU A 1 92 ? 3.956 -5.502 13.511 1.00 96.94 92 GLU A CA 1
ATOM 739 C C . GLU A 1 92 ? 4.435 -5.205 12.087 1.00 96.94 92 GLU A C 1
ATOM 741 O O . GLU A 1 92 ? 5.369 -4.426 11.918 1.00 96.94 92 GLU A O 1
ATOM 746 N N . ASP A 1 93 ? 3.718 -5.704 11.077 1.00 96.19 93 ASP A N 1
ATOM 747 C CA . ASP A 1 93 ? 3.988 -5.425 9.661 1.00 96.19 93 ASP A CA 1
ATOM 748 C C . ASP A 1 93 ? 4.047 -3.912 9.371 1.00 96.19 93 ASP A C 1
ATOM 750 O O . ASP A 1 93 ? 4.949 -3.414 8.693 1.00 96.19 93 ASP A O 1
ATOM 754 N N . LEU A 1 94 ? 3.110 -3.142 9.936 1.00 96.38 94 LEU A N 1
ATOM 755 C CA . LEU A 1 94 ? 3.083 -1.686 9.770 1.00 96.38 94 LEU A CA 1
ATOM 756 C C . LEU A 1 94 ? 4.289 -0.995 10.418 1.00 96.38 94 LEU A C 1
ATOM 758 O O . LEU A 1 94 ? 4.846 -0.062 9.840 1.00 96.38 94 LEU A O 1
ATOM 762 N N . ARG A 1 95 ? 4.734 -1.465 11.589 1.00 94.25 95 ARG A N 1
ATOM 763 C CA . ARG A 1 95 ? 5.930 -0.934 12.268 1.00 94.25 95 ARG A CA 1
ATOM 764 C C . ARG A 1 95 ? 7.203 -1.242 11.484 1.00 94.25 95 ARG A C 1
ATOM 766 O O . ARG A 1 95 ? 8.052 -0.362 11.335 1.00 94.25 95 ARG A O 1
ATOM 773 N N . GLU A 1 96 ? 7.306 -2.459 10.955 1.00 93.19 96 GLU A N 1
ATOM 774 C CA . GLU A 1 96 ? 8.417 -2.915 10.111 1.00 93.19 96 GLU A CA 1
ATOM 775 C C . GLU A 1 96 ? 8.367 -2.329 8.694 1.00 93.19 96 GLU A C 1
ATOM 777 O O . GLU A 1 96 ? 9.335 -2.449 7.942 1.00 93.19 96 GLU A O 1
ATOM 782 N N . ARG A 1 97 ? 7.255 -1.674 8.323 1.00 88.94 97 ARG A N 1
ATOM 783 C CA . ARG A 1 97 ? 6.983 -1.182 6.966 1.00 88.94 97 ARG A CA 1
ATOM 784 C C . ARG A 1 97 ? 7.145 -2.312 5.950 1.00 88.94 97 ARG A C 1
ATOM 786 O O . ARG A 1 97 ? 7.751 -2.141 4.892 1.00 88.94 97 ARG A O 1
ATOM 793 N N . GLY A 1 98 ? 6.629 -3.495 6.246 1.00 88.00 98 GLY A N 1
ATOM 794 C CA . GLY A 1 98 ? 6.788 -4.689 5.419 1.00 88.00 98 GLY A CA 1
ATOM 795 C C . GLY A 1 98 ? 5.682 -5.689 5.696 1.00 88.00 98 GLY A C 1
ATOM 796 O O . GLY A 1 98 ? 5.046 -5.609 6.728 1.00 88.00 98 GLY A O 1
ATOM 797 N N . LEU A 1 99 ? 5.430 -6.602 4.761 1.00 91.44 99 LEU A N 1
ATOM 798 C CA . LEU A 1 99 ? 4.436 -7.656 4.936 1.00 91.44 99 LEU A CA 1
ATOM 799 C C . LEU A 1 99 ? 5.133 -9.001 4.857 1.00 91.44 99 LEU A C 1
ATOM 801 O O . LEU A 1 99 ? 5.923 -9.244 3.949 1.00 91.44 99 LEU A O 1
ATOM 805 N N . ARG A 1 100 ? 4.800 -9.911 5.765 1.00 88.50 100 ARG A N 1
ATOM 806 C CA . ARG A 1 100 ? 5.265 -11.303 5.689 1.00 88.50 100 ARG A CA 1
ATOM 807 C C . ARG A 1 100 ? 4.337 -12.139 4.799 1.00 88.50 100 ARG A C 1
ATOM 809 O O . ARG A 1 100 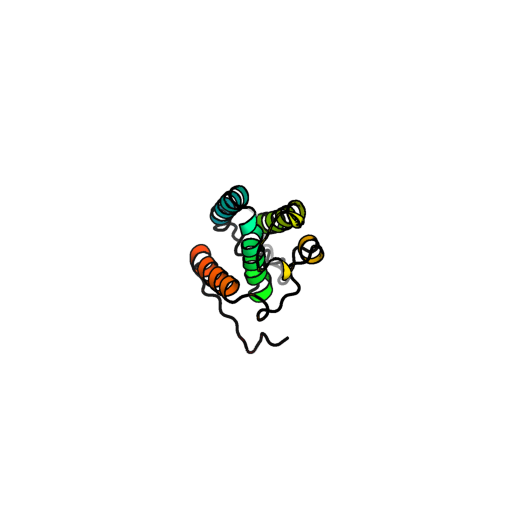? 3.825 -13.166 5.225 1.00 88.50 100 ARG A O 1
ATOM 816 N N . LEU A 1 101 ? 4.100 -11.670 3.570 1.00 90.50 101 LEU A N 1
ATOM 817 C CA . LEU A 1 101 ? 3.237 -12.326 2.582 1.00 90.50 101 LEU A CA 1
ATOM 818 C C . LEU A 1 101 ? 4.042 -12.800 1.371 1.00 90.50 101 LEU A C 1
ATOM 820 O O . LEU A 1 101 ? 4.759 -12.030 0.731 1.00 90.50 101 LEU A O 1
ATOM 824 N N . THR A 1 102 ? 3.841 -14.051 0.979 1.00 89.75 102 THR A N 1
ATOM 825 C CA . THR A 1 102 ? 4.282 -14.574 -0.314 1.00 89.75 102 THR A CA 1
ATOM 826 C C . THR A 1 102 ? 3.408 -14.032 -1.448 1.00 89.75 102 THR A C 1
ATOM 828 O O . THR A 1 102 ? 2.244 -13.668 -1.265 1.00 89.75 102 THR A O 1
ATOM 831 N N . ALA A 1 103 ? 3.919 -14.054 -2.683 1.00 89.00 103 ALA A N 1
ATOM 832 C CA . ALA A 1 103 ? 3.178 -13.600 -3.867 1.00 89.00 103 ALA A CA 1
ATOM 833 C C . ALA A 1 103 ? 1.806 -14.288 -4.057 1.00 89.00 103 ALA A C 1
ATOM 835 O O . ALA A 1 103 ? 0.901 -13.722 -4.684 1.00 89.00 103 ALA A O 1
ATOM 836 N N . ARG A 1 104 ? 1.638 -15.511 -3.531 1.00 89.38 104 ARG A N 1
ATOM 837 C CA . ARG A 1 104 ? 0.392 -16.289 -3.614 1.00 89.38 104 ARG A CA 1
ATOM 838 C C . ARG A 1 104 ? -0.679 -15.804 -2.644 1.00 89.38 104 ARG A C 1
ATOM 840 O O . ARG A 1 104 ? -1.850 -15.848 -3.015 1.00 89.38 104 ARG A O 1
ATOM 847 N N . GLU A 1 105 ? -0.281 -15.312 -1.476 1.00 93.50 105 GLU A N 1
ATOM 848 C CA . GLU A 1 105 ? -1.185 -14.898 -0.395 1.00 93.50 105 GLU A CA 1
ATOM 849 C C . GLU A 1 105 ? -1.851 -13.543 -0.660 1.00 93.50 105 GLU A C 1
ATOM 851 O O . GLU A 1 105 ? -2.937 -13.276 -0.150 1.00 93.50 105 GLU A O 1
ATOM 856 N N . TYR A 1 106 ? -1.268 -12.714 -1.532 1.00 95.44 106 TYR A N 1
ATOM 857 C CA . TYR A 1 106 ? -1.926 -11.490 -1.985 1.00 95.44 106 TYR A CA 1
ATOM 858 C C . TYR A 1 106 ? -3.228 -11.801 -2.751 1.00 95.44 106 TYR A C 1
ATOM 860 O O . TYR A 1 106 ? -3.214 -12.607 -3.692 1.00 95.44 106 TYR A O 1
ATOM 868 N N . PRO A 1 107 ? -4.351 -11.124 -2.434 1.00 96.69 107 PRO A N 1
ATOM 869 C CA . PRO A 1 107 ? -5.605 -11.298 -3.155 1.00 96.69 107 PRO A CA 1
ATOM 870 C C . PRO A 1 107 ? -5.447 -11.017 -4.651 1.00 96.69 107 PRO A C 1
ATOM 872 O O . PRO A 1 107 ? -4.735 -10.095 -5.053 1.00 96.69 107 PRO A O 1
ATOM 875 N N . GLY A 1 108 ? -6.176 -11.761 -5.490 1.00 95.69 108 GLY A N 1
ATOM 876 C CA . GLY A 1 108 ? -6.132 -11.580 -6.947 1.00 95.69 108 GLY A CA 1
ATOM 877 C C . GLY A 1 108 ? -6.396 -10.135 -7.379 1.00 95.69 108 GLY A C 1
ATOM 878 O O . GLY A 1 108 ? -5.666 -9.609 -8.211 1.00 95.69 108 GLY A O 1
ATOM 879 N N . VAL A 1 109 ? -7.356 -9.465 -6.734 1.00 96.44 109 VAL A N 1
ATOM 880 C CA . VAL A 1 109 ? -7.686 -8.055 -7.000 1.00 96.44 109 VAL A CA 1
ATOM 881 C C . VAL A 1 109 ? -6.536 -7.094 -6.683 1.00 96.44 109 VAL A C 1
ATOM 883 O O . VAL A 1 109 ? -6.321 -6.155 -7.441 1.00 96.44 109 VAL A O 1
ATOM 886 N N . ILE A 1 110 ? -5.748 -7.355 -5.632 1.00 97.62 110 ILE A N 1
ATOM 887 C CA . ILE A 1 110 ? -4.562 -6.552 -5.296 1.00 97.62 110 ILE A CA 1
ATOM 888 C C . ILE A 1 110 ? -3.489 -6.735 -6.370 1.00 97.62 110 ILE A C 1
ATOM 890 O O . ILE A 1 110 ? -2.929 -5.755 -6.856 1.00 97.62 110 ILE A O 1
ATOM 894 N N . ARG A 1 111 ? -3.251 -7.980 -6.805 1.00 95.69 111 ARG A N 1
ATOM 895 C CA . ARG A 1 111 ? -2.282 -8.274 -7.873 1.00 95.69 111 ARG A CA 1
ATOM 896 C C . ARG A 1 111 ? -2.677 -7.623 -9.198 1.00 95.69 111 ARG A C 1
ATOM 898 O O . ARG A 1 111 ? -1.834 -7.016 -9.852 1.00 95.69 111 ARG A O 1
ATOM 905 N N . SER A 1 112 ? -3.949 -7.712 -9.583 1.00 96.25 112 SER A N 1
ATOM 906 C CA . SER A 1 112 ? -4.458 -7.083 -10.808 1.00 96.25 112 SER A CA 1
ATOM 907 C C . SER A 1 112 ? -4.390 -5.556 -10.746 1.00 96.25 112 SER A C 1
ATOM 909 O O . SER A 1 112 ? -3.970 -4.930 -11.719 1.00 96.25 112 SER A O 1
ATOM 911 N N . ALA A 1 113 ? -4.739 -4.949 -9.606 1.00 97.19 113 ALA A N 1
ATOM 912 C CA . ALA A 1 113 ? -4.611 -3.506 -9.411 1.00 97.19 113 ALA A CA 1
ATOM 913 C C . ALA A 1 113 ? -3.146 -3.054 -9.508 1.00 97.19 113 ALA A C 1
ATOM 915 O O . ALA A 1 113 ? -2.847 -2.103 -10.226 1.00 97.19 113 ALA A O 1
ATOM 916 N N . ALA A 1 114 ? -2.225 -3.781 -8.869 1.00 96.62 114 ALA A N 1
ATOM 917 C CA . ALA A 1 114 ? -0.794 -3.516 -8.956 1.00 96.62 114 ALA A CA 1
ATOM 918 C C . ALA A 1 114 ? -0.277 -3.588 -10.400 1.00 96.62 114 ALA A C 1
ATOM 920 O O . ALA A 1 114 ? 0.394 -2.667 -10.853 1.00 96.62 114 ALA A O 1
ATOM 921 N N . GLN A 1 115 ? -0.637 -4.634 -11.151 1.00 95.06 115 GLN A N 1
ATOM 922 C CA . GLN A 1 115 ? -0.275 -4.770 -12.568 1.00 95.06 115 GLN A CA 1
ATOM 923 C C . GLN A 1 115 ? -0.769 -3.586 -13.406 1.00 95.06 115 GLN A C 1
ATOM 925 O O . GLN A 1 115 ? -0.020 -3.050 -14.223 1.00 95.06 115 GLN A O 1
ATOM 930 N N . MET A 1 116 ? -2.021 -3.170 -13.200 1.00 96.06 116 MET A N 1
ATOM 9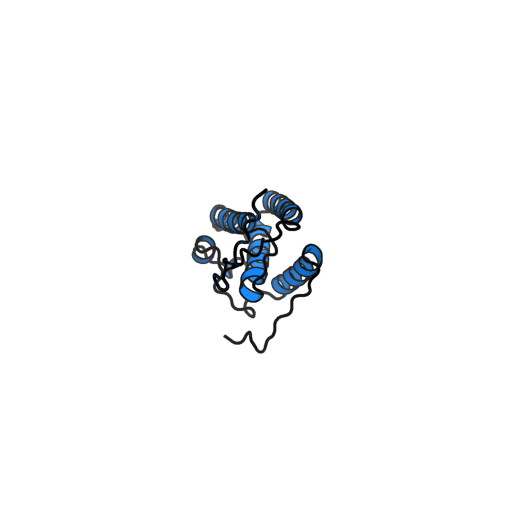31 C CA . MET A 1 116 ? -2.612 -2.044 -13.919 1.00 96.06 116 MET A CA 1
ATOM 932 C C . MET A 1 116 ? -1.906 -0.727 -13.584 1.00 96.06 116 MET A C 1
ATOM 934 O O . MET A 1 116 ? -1.548 0.015 -14.496 1.00 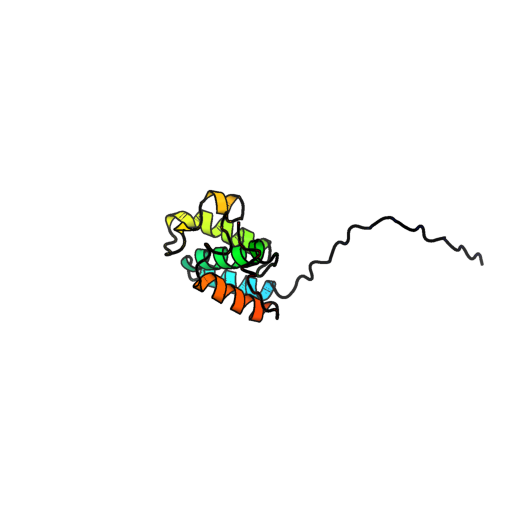96.06 116 MET A O 1
ATOM 938 N N . LEU A 1 117 ? -1.682 -0.449 -12.298 1.00 95.56 117 LEU A N 1
ATOM 939 C CA . LEU A 1 117 ? -1.049 0.786 -11.836 1.00 95.56 117 LEU A CA 1
ATOM 940 C C . LEU A 1 117 ? 0.417 0.866 -12.259 1.00 95.56 117 LEU A C 1
ATOM 942 O O . LEU A 1 117 ? 0.845 1.905 -12.748 1.00 95.56 117 LEU A O 1
ATOM 946 N N . VAL A 1 118 ? 1.166 -0.233 -12.154 1.00 92.94 118 VAL A N 1
ATOM 947 C CA . VAL A 1 118 ? 2.554 -0.299 -12.625 1.00 92.94 118 VAL A CA 1
ATOM 948 C C . VAL A 1 118 ? 2.626 -0.069 -14.134 1.00 92.94 118 VAL A C 1
ATOM 950 O O . VAL A 1 118 ? 3.426 0.745 -14.585 1.00 92.94 118 VAL A O 1
ATOM 953 N N . LYS A 1 119 ? 1.735 -0.682 -14.921 1.00 91.88 119 LYS A N 1
ATOM 954 C CA . LYS A 1 119 ? 1.668 -0.417 -16.364 1.00 91.88 119 LYS A CA 1
ATOM 955 C C . LYS A 1 119 ? 1.353 1.046 -16.669 1.00 91.88 119 LYS A C 1
ATOM 957 O O . LYS A 1 119 ? 1.968 1.621 -17.561 1.00 91.88 119 LYS A O 1
ATOM 962 N N . LEU A 1 120 ? 0.398 1.633 -15.952 1.00 92.69 120 LEU A N 1
ATOM 963 C CA . LEU A 1 120 ? -0.058 3.002 -16.187 1.00 92.69 120 LEU A CA 1
ATOM 964 C C . LEU A 1 120 ? 0.991 4.049 -15.794 1.00 92.69 120 LEU A C 1
ATOM 966 O O . LEU A 1 120 ? 1.177 5.018 -16.522 1.00 92.69 120 LEU A O 1
ATOM 970 N N . HIS A 1 121 ? 1.654 3.863 -14.652 1.00 91.44 121 HIS A N 1
ATOM 971 C CA . HIS A 1 121 ? 2.528 4.877 -14.060 1.00 91.44 121 HIS A CA 1
ATOM 972 C C . HIS A 1 121 ? 4.013 4.648 -14.331 1.00 91.44 121 HIS A C 1
ATOM 974 O O . HIS A 1 121 ? 4.765 5.615 -14.375 1.00 91.44 121 HIS A O 1
ATOM 980 N N . LEU A 1 122 ? 4.438 3.399 -14.536 1.00 89.00 122 LEU A N 1
ATOM 981 C CA . LEU A 1 122 ? 5.838 3.049 -14.798 1.00 89.00 122 LEU A CA 1
ATOM 982 C C . LEU A 1 122 ? 6.072 2.576 -16.242 1.00 89.00 122 LEU A C 1
ATOM 984 O O . LEU A 1 122 ? 7.212 2.353 -16.631 1.00 89.00 122 LEU A O 1
ATOM 988 N N . GLY A 1 123 ? 5.017 2.390 -17.044 1.00 90.19 123 GLY A N 1
ATOM 989 C CA . GLY A 1 123 ? 5.133 1.976 -18.448 1.00 90.19 123 GLY A CA 1
ATOM 990 C C . GLY A 1 123 ? 5.604 0.531 -18.655 1.00 90.19 123 GLY A C 1
ATOM 991 O O . GLY A 1 123 ? 5.855 0.128 -19.789 1.00 90.19 123 GLY A O 1
ATOM 992 N N . ILE A 1 124 ? 5.704 -0.262 -17.584 1.00 90.06 124 ILE A N 1
ATOM 993 C CA . ILE A 1 124 ? 6.205 -1.641 -17.615 1.00 90.06 124 ILE A CA 1
ATOM 994 C C . ILE A 1 124 ? 5.118 -2.645 -17.238 1.00 90.06 124 ILE A C 1
ATOM 996 O O . ILE A 1 124 ? 4.186 -2.351 -16.491 1.00 90.06 124 ILE A O 1
ATOM 1000 N N . LYS A 1 125 ? 5.240 -3.869 -17.749 1.00 92.88 125 LYS A N 1
ATOM 1001 C CA . LYS A 1 125 ? 4.377 -4.988 -17.368 1.00 92.88 125 LYS A CA 1
ATOM 1002 C C . LYS A 1 125 ? 5.086 -5.815 -16.300 1.00 92.88 125 LYS A C 1
ATOM 1004 O O . LYS A 1 125 ? 6.213 -6.241 -16.522 1.00 92.88 125 LYS A O 1
ATOM 1009 N N . ILE A 1 126 ? 4.411 -6.066 -15.182 1.00 89.75 126 ILE A N 1
ATOM 1010 C CA . ILE A 1 126 ? 4.878 -7.007 -14.157 1.00 89.75 126 ILE A CA 1
ATOM 1011 C C . ILE A 1 126 ? 4.099 -8.318 -14.257 1.00 89.75 126 ILE A C 1
ATOM 1013 O O . ILE A 1 126 ? 2.881 -8.325 -14.443 1.00 89.75 126 ILE A O 1
ATOM 1017 N N . GLU A 1 127 ? 4.805 -9.435 -14.131 1.00 88.00 127 GLU A N 1
ATOM 1018 C CA . GLU A 1 127 ? 4.251 -10.788 -14.145 1.00 88.00 127 GLU A CA 1
ATOM 1019 C C . GLU A 1 127 ? 4.892 -11.597 -13.017 1.00 88.00 127 GLU A C 1
ATOM 1021 O O . GLU A 1 127 ? 6.046 -11.368 -12.668 1.00 88.00 127 GLU A O 1
ATOM 1026 N N . ILE A 1 128 ? 4.148 -12.531 -12.419 1.00 80.00 128 ILE A N 1
ATOM 1027 C CA . ILE A 1 128 ? 4.737 -13.459 -11.447 1.00 80.00 128 ILE A CA 1
ATOM 1028 C C . ILE A 1 128 ? 5.284 -14.663 -12.209 1.00 80.00 128 ILE A C 1
ATOM 1030 O O . ILE A 1 128 ? 4.512 -15.389 -12.841 1.00 80.00 128 ILE A O 1
ATOM 1034 N N . ASP A 1 129 ? 6.579 -14.942 -12.057 1.00 77.69 129 ASP A N 1
ATOM 1035 C CA . ASP A 1 129 ? 7.099 -16.270 -12.365 1.00 77.69 129 ASP A CA 1
ATOM 1036 C C . ASP A 1 129 ? 6.720 -17.242 -11.238 1.00 77.69 129 ASP A C 1
ATOM 1038 O O . ASP A 1 129 ? 7.349 -17.323 -10.180 1.00 77.69 129 ASP A O 1
ATOM 1042 N N . TRP A 1 130 ? 5.661 -18.015 -11.472 1.00 75.94 130 TRP A N 1
ATOM 1043 C CA . TRP A 1 130 ? 5.149 -18.985 -10.504 1.00 75.94 130 TRP A CA 1
ATOM 1044 C C . TRP A 1 130 ? 6.117 -20.129 -10.193 1.00 75.94 130 TRP A C 1
ATOM 1046 O O . TRP A 1 130 ? 5.893 -20.858 -9.221 1.00 75.94 130 TRP A O 1
ATOM 1056 N N . ARG A 1 131 ? 7.175 -20.304 -10.997 1.00 69.69 131 ARG A N 1
ATOM 1057 C CA . ARG A 1 131 ? 8.233 -21.285 -10.738 1.00 69.69 131 ARG A CA 1
ATOM 1058 C C . ARG A 1 131 ? 9.152 -20.813 -9.619 1.00 69.69 131 ARG A C 1
ATOM 1060 O O . ARG A 1 131 ? 9.551 -21.650 -8.815 1.00 69.69 131 ARG A O 1
ATOM 1067 N N . LEU A 1 132 ? 9.415 -19.507 -9.562 1.00 61.94 132 LEU A N 1
ATOM 1068 C CA . LEU A 1 132 ? 10.226 -18.841 -8.540 1.00 61.94 132 LEU A CA 1
ATOM 1069 C C . LEU A 1 132 ? 9.400 -18.451 -7.305 1.00 61.94 132 LEU A C 1
ATOM 1071 O O . LEU A 1 132 ? 9.937 -18.359 -6.211 1.00 61.94 132 LEU A O 1
ATOM 1075 N N . ALA A 1 133 ? 8.079 -18.306 -7.446 1.00 58.88 133 ALA A N 1
ATOM 1076 C CA . ALA A 1 133 ? 7.160 -18.000 -6.343 1.00 58.88 133 ALA A CA 1
ATOM 1077 C C . ALA A 1 133 ? 6.828 -19.201 -5.425 1.00 58.88 133 ALA A C 1
ATOM 1079 O O . ALA A 1 133 ? 5.810 -19.183 -4.727 1.00 58.88 133 ALA A O 1
ATOM 1080 N N . ARG A 1 134 ? 7.631 -20.273 -5.462 1.00 49.72 134 ARG A N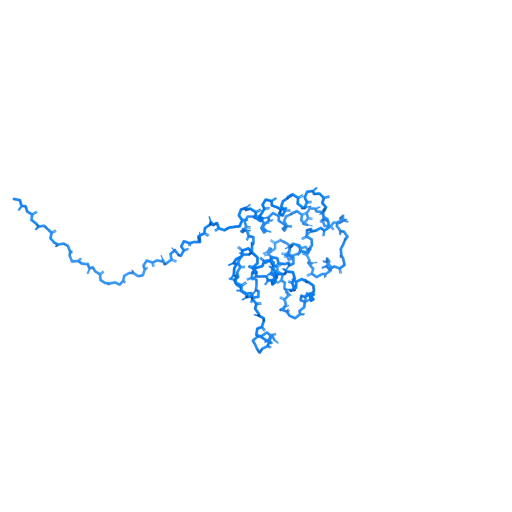 1
ATOM 1081 C CA . ARG A 1 134 ? 7.577 -21.366 -4.485 1.00 49.72 134 ARG A CA 1
ATOM 1082 C C . ARG A 1 134 ? 8.532 -21.019 -3.345 1.00 49.72 134 ARG A C 1
ATOM 1084 O O . ARG A 1 134 ? 9.728 -21.257 -3.472 1.00 49.72 134 ARG A O 1
ATOM 1091 N N . GLY A 1 135 ? 7.984 -20.409 -2.294 1.00 51.94 135 GLY A N 1
ATOM 1092 C CA . GLY A 1 135 ? 8.566 -20.535 -0.957 1.00 51.94 135 GLY A CA 1
ATOM 1093 C C . GLY A 1 135 ? 8.526 -21.989 -0.509 1.00 51.94 135 GLY A C 1
ATOM 1094 O O . GLY A 1 135 ? 7.578 -22.695 -0.937 1.00 51.94 135 GLY A O 1
#

pLDDT: mean 83.36, std 20.13, range [32.59, 98.38]